Protein AF-A0A357C8N2-F1 (afdb_monomer)

Solvent-accessible surface area (backbone atoms only — not comparable to full-atom values): 3955 Å² total; per-residue (Å²): 134,85,81,75,71,49,74,79,75,42,55,71,75,69,18,68,71,46,34,36,74,75,65,33,66,88,76,48,52,73,37,56,55,44,20,61,73,60,71,56,46,61,100,86,43,52,25,57,59,4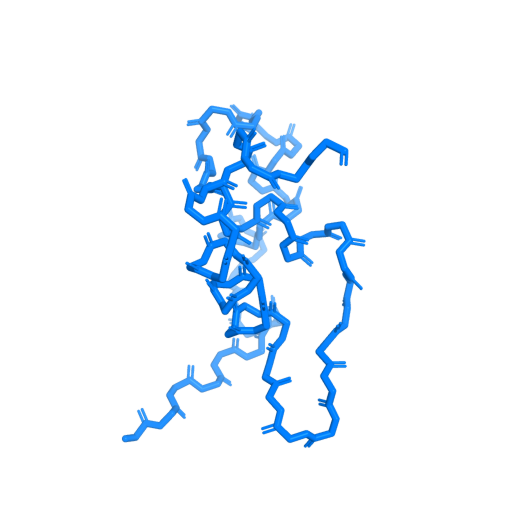8,24,44,50,50,32,62,75,30,76,35,82,81,54,69,122

Mean predicted aligned error: 6.33 Å

Structure (mmCIF, N/CA/C/O backbone):
data_AF-A0A357C8N2-F1
#
_entry.id   AF-A0A357C8N2-F1
#
loop_
_atom_site.group_PDB
_atom_site.id
_atom_site.type_symbol
_atom_site.label_atom_id
_atom_site.label_alt_id
_atom_site.label_comp_id
_atom_site.label_asym_id
_atom_site.label_entity_id
_atom_site.label_seq_id
_atom_site.pdbx_PDB_ins_code
_atom_site.Cartn_x
_atom_site.Cartn_y
_atom_site.Cartn_z
_atom_site.occupancy
_atom_site.B_iso_or_equiv
_atom_site.auth_seq_id
_atom_site.auth_comp_id
_atom_site.auth_asym_id
_atom_site.auth_atom_id
_atom_site.pdbx_PDB_model_num
ATOM 1 N N . MET A 1 1 ? 7.656 -13.772 13.931 1.00 38.56 1 MET A N 1
ATOM 2 C CA . MET A 1 1 ? 8.767 -12.847 13.641 1.00 38.56 1 MET A CA 1
ATOM 3 C C . MET A 1 1 ? 8.264 -11.920 12.554 1.00 38.56 1 MET A C 1
ATOM 5 O O . MET A 1 1 ? 8.186 -12.345 11.411 1.00 38.56 1 MET A O 1
ATOM 9 N N . ASP A 1 2 ? 7.785 -10.738 12.940 1.00 49.25 2 ASP A N 1
ATOM 10 C CA . ASP A 1 2 ? 7.345 -9.704 12.000 1.00 49.25 2 ASP A CA 1
ATOM 11 C C . ASP A 1 2 ? 8.593 -9.196 11.275 1.00 49.25 2 ASP A C 1
ATOM 13 O O . ASP A 1 2 ? 9.398 -8.465 11.848 1.00 49.25 2 ASP A O 1
ATOM 17 N N . GLN A 1 3 ? 8.824 -9.682 10.055 1.00 46.97 3 GLN A N 1
ATOM 18 C CA . GLN A 1 3 ? 9.832 -9.102 9.177 1.00 46.97 3 GLN A CA 1
ATOM 19 C C . GLN A 1 3 ? 9.273 -7.774 8.673 1.00 46.97 3 GLN A C 1
ATOM 21 O O . GLN A 1 3 ? 8.792 -7.662 7.548 1.00 46.97 3 GLN A O 1
ATOM 26 N N . SER A 1 4 ? 9.322 -6.757 9.528 1.00 53.03 4 SER A N 1
ATOM 27 C CA . SER A 1 4 ? 9.107 -5.363 9.167 1.00 53.03 4 SER A CA 1
ATOM 28 C C . SER A 1 4 ? 10.296 -4.884 8.331 1.00 53.03 4 SER A C 1
ATOM 30 O O . SER A 1 4 ? 11.063 -4.009 8.730 1.00 53.03 4 SER A O 1
ATOM 32 N N . LEU A 1 5 ? 10.439 -5.441 7.122 1.00 52.31 5 LEU A N 1
ATOM 33 C CA . LEU A 1 5 ? 11.077 -4.729 6.023 1.00 52.31 5 LEU A CA 1
ATOM 34 C C . LEU A 1 5 ? 10.238 -3.471 5.817 1.00 52.31 5 LEU A C 1
ATOM 36 O O . LEU A 1 5 ? 9.209 -3.456 5.138 1.00 52.31 5 LEU A O 1
ATOM 40 N N . THR A 1 6 ? 10.645 -2.389 6.474 1.00 58.38 6 THR A N 1
ATOM 41 C CA . THR A 1 6 ? 10.158 -1.071 6.099 1.00 58.38 6 THR A CA 1
ATOM 42 C C . THR A 1 6 ? 10.463 -0.918 4.616 1.00 58.38 6 THR A C 1
ATOM 44 O O . THR A 1 6 ? 11.552 -1.266 4.176 1.00 58.38 6 THR A O 1
ATOM 47 N N . MET A 1 7 ? 9.526 -0.392 3.822 1.00 59.84 7 MET A N 1
ATOM 48 C CA . MET A 1 7 ? 9.682 -0.255 2.360 1.00 59.84 7 MET A CA 1
ATOM 49 C C . MET A 1 7 ? 10.974 0.472 1.918 1.00 59.84 7 MET A C 1
ATOM 51 O O . MET A 1 7 ? 11.284 0.526 0.735 1.00 59.84 7 MET A O 1
ATOM 55 N N . ARG A 1 8 ? 11.717 1.068 2.857 1.00 61.91 8 ARG A N 1
ATOM 56 C CA . ARG A 1 8 ? 13.038 1.670 2.668 1.00 61.91 8 ARG A CA 1
ATOM 57 C C . ARG A 1 8 ? 14.179 0.656 2.541 1.00 61.91 8 ARG A C 1
ATOM 59 O O . ARG A 1 8 ? 15.151 0.987 1.868 1.00 61.91 8 ARG A O 1
ATOM 66 N N . ASP A 1 9 ? 14.051 -0.511 3.166 1.00 70.19 9 ASP A N 1
ATOM 67 C CA . ASP A 1 9 ? 15.067 -1.572 3.211 1.00 70.19 9 ASP A CA 1
ATOM 68 C C . 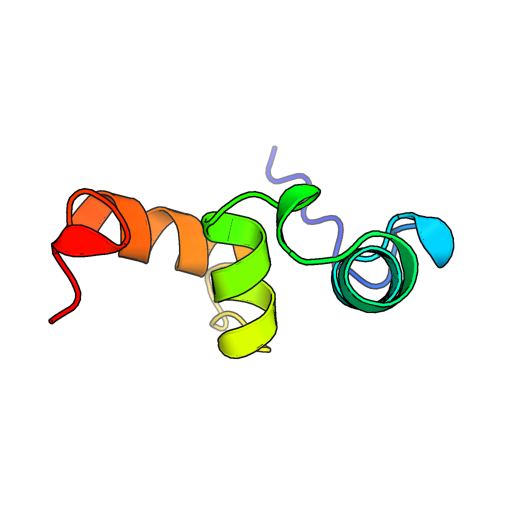ASP A 1 9 ? 15.100 -2.400 1.916 1.00 70.19 9 ASP A C 1
ATOM 70 O O . ASP A 1 9 ? 16.123 -2.969 1.552 1.00 70.19 9 ASP A O 1
ATOM 74 N N . LEU A 1 10 ? 14.005 -2.366 1.148 1.00 73.88 10 LEU A N 1
ATOM 75 C CA . LEU A 1 10 ? 13.971 -2.923 -0.199 1.00 73.88 10 LEU A CA 1
ATOM 76 C C . LEU A 1 10 ? 14.922 -2.150 -1.133 1.00 73.88 10 LEU A C 1
ATOM 78 O O . LEU A 1 10 ? 14.893 -0.903 -1.146 1.00 73.88 10 LEU A O 1
ATOM 82 N N . PRO A 1 11 ? 15.702 -2.864 -1.971 1.00 81.56 11 PRO A N 1
ATOM 83 C CA . PRO A 1 11 ? 16.406 -2.284 -3.106 1.00 81.56 11 PRO A CA 1
ATOM 84 C C . PRO A 1 11 ? 15.469 -1.403 -3.923 1.00 81.56 11 PRO A C 1
ATOM 86 O O . PRO A 1 11 ? 14.290 -1.713 -4.075 1.00 81.56 11 PRO A O 1
ATOM 89 N N . ALA A 1 12 ? 15.987 -0.299 -4.463 1.00 78.56 12 ALA A N 1
ATOM 90 C CA . ALA A 1 12 ? 15.163 0.695 -5.148 1.00 78.56 12 ALA A CA 1
ATOM 91 C C . ALA A 1 12 ? 14.260 0.097 -6.243 1.00 78.56 12 ALA A C 1
ATOM 93 O O . ALA A 1 12 ? 13.136 0.559 -6.392 1.00 78.56 12 ALA A O 1
ATOM 94 N N . ASP A 1 13 ? 14.708 -0.944 -6.953 1.00 82.44 13 ASP A N 1
ATOM 95 C CA . ASP A 1 13 ? 13.909 -1.593 -8.004 1.00 82.44 13 ASP A CA 1
ATOM 96 C C . ASP A 1 13 ? 12.807 -2.521 -7.473 1.00 82.44 13 ASP A C 1
ATOM 98 O O . ASP A 1 13 ? 11.858 -2.826 -8.187 1.00 82.44 13 ASP A O 1
ATOM 102 N N . GLU A 1 14 ? 12.907 -2.952 -6.217 1.00 83.19 14 GLU A N 1
ATOM 103 C CA . GLU A 1 14 ? 11.926 -3.823 -5.564 1.00 83.19 14 GLU A CA 1
ATOM 104 C C . GLU A 1 14 ? 10.888 -3.035 -4.766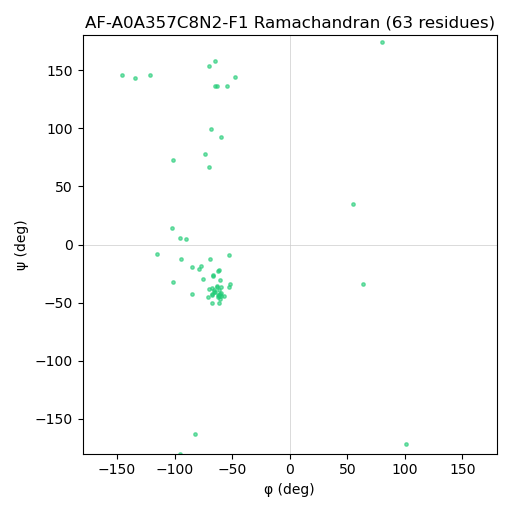 1.00 83.19 14 GLU A C 1
ATOM 106 O O . GLU A 1 14 ? 9.848 -3.569 -4.370 1.00 83.19 14 GLU A O 1
ATOM 111 N N . ARG A 1 15 ? 11.136 -1.741 -4.552 1.00 87.38 15 ARG A N 1
ATOM 112 C CA . ARG A 1 15 ? 10.209 -0.880 -3.833 1.00 87.38 15 ARG A CA 1
ATOM 113 C C . ARG A 1 15 ? 8.886 -0.762 -4.595 1.00 87.38 15 ARG A C 1
ATOM 115 O O . ARG A 1 15 ? 8.880 -0.542 -5.808 1.00 87.38 15 ARG A O 1
ATOM 122 N N . PRO A 1 16 ? 7.743 -0.845 -3.897 1.00 88.19 16 PRO A N 1
ATOM 123 C CA . PRO A 1 16 ? 6.443 -0.912 -4.553 1.00 88.19 16 PRO A CA 1
ATOM 124 C C . PRO A 1 16 ? 6.143 0.303 -5.446 1.00 88.19 16 PRO A C 1
ATOM 126 O O . PRO A 1 16 ? 5.570 0.156 -6.520 1.00 88.19 16 PRO A O 1
ATOM 129 N N . ARG A 1 17 ? 6.556 1.518 -5.060 1.00 90.00 17 ARG A N 1
ATOM 130 C CA . ARG A 1 17 ? 6.296 2.724 -5.871 1.00 90.00 17 ARG A CA 1
ATOM 131 C C . ARG A 1 17 ? 7.112 2.740 -7.159 1.00 90.00 17 ARG A C 1
ATOM 133 O O . ARG A 1 17 ? 6.621 3.171 -8.198 1.00 90.00 17 ARG A O 1
ATOM 140 N N . GLU A 1 18 ? 8.349 2.288 -7.087 1.00 92.00 18 GLU A N 1
ATOM 141 C CA . GLU A 1 18 ? 9.274 2.183 -8.201 1.00 92.00 18 GLU A CA 1
ATOM 142 C C . GLU A 1 18 ? 8.835 1.063 -9.149 1.00 92.00 18 GLU A C 1
ATOM 144 O O . GLU A 1 18 ? 8.706 1.308 -10.349 1.00 92.00 18 GLU A O 1
ATOM 149 N N . ARG A 1 19 ? 8.453 -0.107 -8.613 1.00 92.25 19 ARG A N 1
ATOM 150 C CA . ARG A 1 19 ? 7.820 -1.189 -9.386 1.00 92.25 19 ARG A CA 1
ATOM 151 C C . ARG A 1 19 ? 6.553 -0.724 -10.089 1.00 92.25 19 ARG A C 1
ATOM 153 O O . ARG A 1 19 ? 6.395 -0.999 -11.274 1.00 92.25 19 ARG A O 1
ATOM 160 N N . LEU A 1 20 ? 5.689 0.028 -9.405 1.00 92.31 20 LEU A N 1
ATOM 161 C CA . LEU A 1 20 ? 4.470 0.584 -9.998 1.00 92.31 20 LEU A CA 1
ATOM 162 C C . LEU A 1 20 ? 4.791 1.517 -11.173 1.00 92.31 20 LEU A C 1
ATOM 164 O O . LEU A 1 20 ? 4.136 1.443 -12.208 1.00 92.31 20 LEU A O 1
ATOM 168 N N . ARG A 1 21 ? 5.812 2.371 -11.040 1.00 92.44 21 ARG A N 1
ATOM 169 C CA . ARG A 1 21 ? 6.254 3.264 -12.124 1.00 92.44 21 ARG A CA 1
ATOM 170 C C . ARG A 1 21 ? 6.868 2.507 -13.300 1.00 92.44 21 ARG A C 1
ATOM 172 O O . ARG A 1 21 ? 6.686 2.931 -14.435 1.00 92.44 21 ARG A O 1
ATOM 179 N N . ARG A 1 22 ? 7.616 1.434 -13.032 1.00 93.44 22 ARG A N 1
ATOM 180 C CA . ARG A 1 22 ? 8.388 0.699 -14.044 1.00 93.44 22 ARG A CA 1
ATOM 181 C C . ARG A 1 22 ? 7.568 -0.354 -14.784 1.00 93.44 22 ARG A C 1
ATOM 183 O O . ARG A 1 22 ? 7.703 -0.479 -15.996 1.00 93.44 22 ARG A O 1
ATOM 190 N N . TYR A 1 23 ? 6.745 -1.106 -14.061 1.00 93.75 23 TYR A N 1
ATOM 191 C CA . TYR A 1 23 ? 6.036 -2.282 -14.573 1.00 93.75 23 TYR A CA 1
ATOM 192 C C . TYR A 1 23 ? 4.508 -2.115 -14.582 1.00 93.75 23 TYR A C 1
ATOM 194 O O . TYR A 1 23 ? 3.805 -2.950 -15.146 1.00 93.75 23 TYR A O 1
ATOM 202 N N . GLY A 1 24 ? 3.983 -1.038 -13.988 1.00 93.25 24 GLY A N 1
ATOM 203 C CA . GLY A 1 24 ? 2.546 -0.794 -13.876 1.00 93.25 24 GLY A CA 1
ATOM 204 C C . GLY A 1 24 ? 1.881 -1.575 -12.740 1.00 93.25 24 GLY A C 1
ATOM 205 O O . GLY A 1 24 ? 2.499 -2.399 -12.067 1.00 93.25 24 GLY A O 1
ATOM 206 N N . SER A 1 25 ? 0.595 -1.301 -12.511 1.00 93.50 25 SER A N 1
ATOM 207 C CA . SER A 1 25 ? -0.169 -1.870 -11.390 1.00 93.50 25 SER A CA 1
ATOM 208 C C . SER A 1 25 ? -0.380 -3.378 -11.492 1.00 93.50 25 SER A C 1
ATOM 210 O O . SER A 1 25 ? -0.503 -4.031 -10.465 1.00 93.50 25 SER A O 1
ATOM 212 N N . ALA A 1 26 ? -0.367 -3.939 -12.705 1.00 93.56 26 ALA A N 1
ATOM 213 C CA . ALA A 1 26 ? -0.530 -5.374 -12.938 1.00 93.56 26 ALA A CA 1
ATOM 214 C C . ALA A 1 26 ? 0.571 -6.228 -12.286 1.00 93.56 26 ALA A C 1
ATOM 216 O O . ALA A 1 26 ? 0.358 -7.410 -12.040 1.00 93.56 26 ALA A O 1
ATOM 217 N N . GLN A 1 27 ? 1.734 -5.635 -11.996 1.00 92.06 27 GLN A N 1
ATOM 218 C CA . GLN A 1 27 ? 2.838 -6.313 -11.317 1.00 92.06 27 GLN A CA 1
ATOM 219 C C . GLN A 1 27 ? 2.788 -6.203 -9.791 1.00 92.06 27 GLN A C 1
ATOM 221 O O . GLN A 1 27 ? 3.742 -6.613 -9.134 1.00 92.06 27 GLN A O 1
ATOM 226 N N . LEU A 1 28 ? 1.733 -5.617 -9.224 1.00 91.50 28 LEU A N 1
ATOM 227 C CA . LEU A 1 28 ? 1.561 -5.432 -7.790 1.00 91.50 28 LEU A CA 1
ATOM 228 C C . LEU A 1 28 ? 0.278 -6.105 -7.321 1.00 91.50 28 L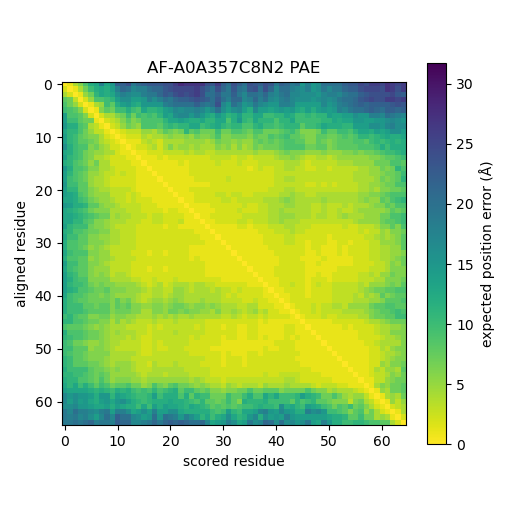EU A C 1
ATOM 230 O O . LEU A 1 28 ? -0.748 -6.097 -7.997 1.00 91.50 28 LEU A O 1
ATOM 234 N N . SER A 1 29 ? 0.327 -6.632 -6.109 1.00 91.62 29 SER A N 1
ATOM 235 C CA . SER A 1 29 ? -0.841 -7.164 -5.424 1.00 91.62 29 SER A CA 1
ATOM 236 C C . SER A 1 29 ? -1.784 -6.028 -5.027 1.00 91.62 29 SER A C 1
ATOM 238 O O . SER A 1 29 ? -1.343 -4.915 -4.732 1.00 91.62 29 SER A O 1
ATOM 240 N N . ASN A 1 30 ? -3.080 -6.321 -4.892 1.00 92.12 30 ASN A N 1
ATOM 241 C CA . ASN A 1 30 ? -4.058 -5.354 -4.377 1.00 92.12 30 ASN A CA 1
ATOM 242 C C . ASN A 1 30 ? -3.627 -4.757 -3.026 1.00 92.12 30 ASN A C 1
ATOM 244 O O . ASN A 1 30 ? -3.813 -3.565 -2.792 1.00 92.12 30 ASN A O 1
ATOM 248 N N . ALA A 1 31 ? -3.004 -5.568 -2.161 1.00 91.88 31 ALA A N 1
ATOM 249 C CA . ALA A 1 31 ? -2.467 -5.117 -0.879 1.00 91.88 31 ALA A CA 1
ATOM 250 C C . ALA A 1 31 ? -1.315 -4.118 -1.053 1.00 91.88 31 ALA A C 1
ATOM 252 O O . ALA A 1 31 ? -1.272 -3.108 -0.360 1.00 91.88 31 ALA A O 1
ATOM 253 N N . GLU A 1 32 ? -0.412 -4.344 -2.010 1.00 91.62 32 GLU A N 1
ATOM 254 C CA . GLU A 1 32 ? 0.694 -3.424 -2.296 1.00 91.62 32 GLU A CA 1
ATOM 255 C C . GLU A 1 32 ? 0.176 -2.106 -2.880 1.00 91.62 32 GLU A C 1
ATOM 257 O O . GLU A 1 32 ? 0.607 -1.031 -2.460 1.00 91.62 32 GLU A O 1
ATOM 262 N N . LEU A 1 33 ? -0.786 -2.172 -3.804 1.00 93.31 33 LEU A N 1
ATOM 263 C CA . LEU A 1 33 ? -1.434 -0.988 -4.371 1.00 93.31 33 LEU A CA 1
ATOM 264 C C . LEU A 1 33 ? -2.132 -0.170 -3.283 1.00 93.31 33 LEU A C 1
ATOM 266 O O . LEU A 1 33 ? -1.929 1.041 -3.188 1.00 93.31 33 LEU A O 1
ATOM 270 N N . LEU A 1 34 ? -2.892 -0.832 -2.412 1.00 92.50 34 LEU A N 1
ATOM 271 C CA . LEU A 1 34 ? -3.558 -0.173 -1.298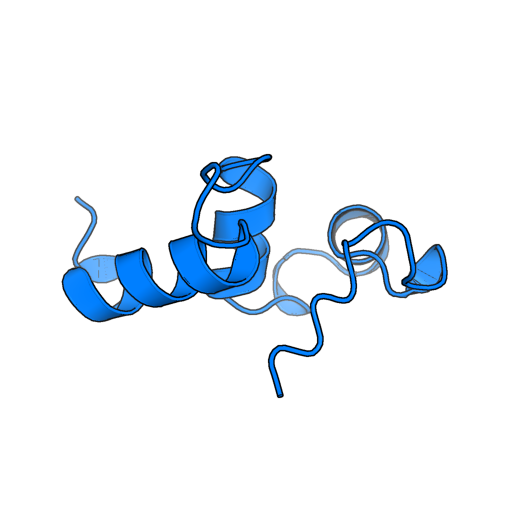 1.00 92.50 34 LEU A CA 1
ATOM 272 C C . LEU A 1 34 ? -2.544 0.391 -0.292 1.00 92.50 34 LEU A C 1
ATOM 274 O O . LEU A 1 34 ? -2.694 1.522 0.160 1.00 92.50 34 LEU A O 1
ATOM 278 N N . ALA A 1 35 ? -1.455 -0.323 -0.006 1.00 93.00 35 ALA A N 1
ATOM 279 C CA . ALA A 1 35 ? -0.392 0.169 0.863 1.00 93.00 35 ALA A CA 1
ATOM 280 C C . ALA A 1 35 ? 0.307 1.420 0.294 1.00 93.00 35 ALA A C 1
ATOM 282 O O . ALA A 1 35 ? 0.653 2.338 1.044 1.00 93.00 35 ALA A O 1
ATOM 283 N N . ILE A 1 36 ? 0.481 1.506 -1.032 1.00 92.06 36 IL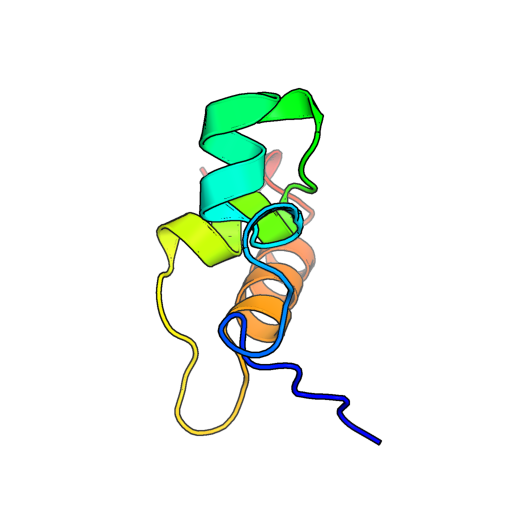E A N 1
ATOM 284 C CA . ILE A 1 36 ? 0.994 2.714 -1.700 1.00 92.06 36 ILE A CA 1
ATOM 285 C C . ILE A 1 36 ? 0.059 3.904 -1.456 1.00 92.06 36 ILE A C 1
ATOM 287 O O . ILE A 1 36 ? 0.557 4.991 -1.139 1.00 92.06 36 ILE A O 1
ATOM 291 N N . LEU A 1 37 ? -1.258 3.692 -1.580 1.00 91.75 37 LEU A N 1
ATOM 292 C CA . LEU A 1 37 ? -2.290 4.717 -1.376 1.00 91.75 37 LEU A CA 1
ATOM 293 C C . LEU A 1 37 ? -2.374 5.172 0.084 1.00 91.75 37 LEU A C 1
ATOM 295 O O . LEU A 1 37 ? -2.425 6.371 0.347 1.00 91.75 37 LEU A O 1
ATOM 299 N N . LEU A 1 38 ? -2.317 4.233 1.031 1.00 91.81 38 LEU A N 1
ATOM 300 C CA . LEU A 1 38 ? -2.347 4.517 2.469 1.00 91.81 38 LEU A CA 1
ATOM 301 C C . LEU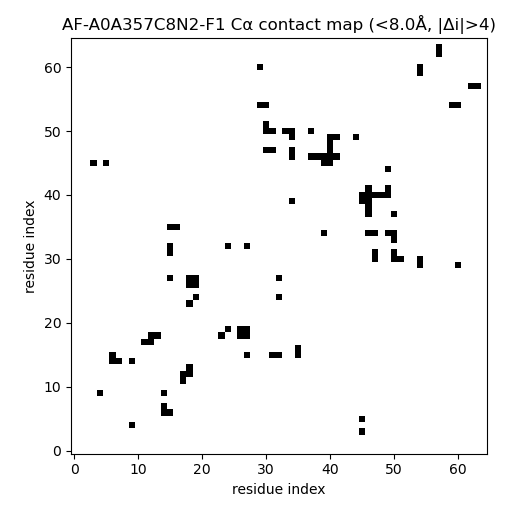 A 1 38 ? -1.102 5.278 2.946 1.00 91.81 38 LEU A C 1
ATOM 303 O O . LEU A 1 38 ? -1.177 6.034 3.910 1.00 91.81 38 LEU A O 1
ATOM 307 N N . ARG A 1 39 ? 0.039 5.118 2.255 1.00 89.38 39 ARG A N 1
ATOM 308 C CA . ARG A 1 39 ? 1.355 5.754 2.498 1.00 89.38 39 ARG A CA 1
ATOM 309 C C . ARG A 1 39 ? 2.034 5.416 3.827 1.00 89.38 39 ARG A C 1
ATOM 311 O O . ARG A 1 39 ? 3.264 5.370 3.847 1.00 89.38 39 ARG A O 1
ATOM 318 N N . THR A 1 40 ? 1.285 5.220 4.903 1.00 87.94 40 THR A N 1
ATOM 319 C CA . THR A 1 40 ? 1.775 4.957 6.258 1.00 87.94 40 THR A CA 1
ATOM 320 C C . THR A 1 40 ? 0.837 4.004 6.985 1.00 87.94 40 THR A C 1
ATOM 322 O O . THR A 1 40 ? -0.371 4.025 6.767 1.00 87.94 40 THR A O 1
ATOM 325 N N . GLY A 1 41 ? 1.413 3.162 7.842 1.00 88.06 41 GLY A N 1
ATOM 326 C CA . GLY A 1 41 ? 0.654 2.324 8.762 1.00 88.06 41 GLY A CA 1
ATOM 327 C C . GLY A 1 41 ? 0.252 3.110 10.003 1.00 88.06 41 GLY A C 1
ATOM 328 O O . GLY A 1 41 ? 0.321 4.341 10.027 1.00 88.06 41 GLY A O 1
ATOM 329 N N . THR A 1 42 ? -0.124 2.389 11.049 1.00 89.56 42 THR A N 1
ATOM 330 C CA . THR A 1 42 ? -0.323 2.969 12.379 1.00 89.56 42 THR A CA 1
ATOM 331 C C . THR A 1 42 ? 0.947 2.801 13.215 1.00 89.56 42 THR A C 1
ATOM 333 O O . THR A 1 42 ? 1.938 2.227 12.763 1.00 89.56 42 THR A O 1
ATOM 336 N N . THR A 1 43 ? 0.922 3.281 14.458 1.00 88.62 43 THR A N 1
ATOM 337 C CA . THR A 1 43 ? 1.989 3.009 15.434 1.00 88.62 43 THR A CA 1
ATOM 338 C C . THR A 1 43 ? 2.116 1.514 15.761 1.00 88.62 43 THR A C 1
ATOM 340 O O . THR A 1 43 ? 3.175 1.074 16.190 1.00 88.62 43 THR A O 1
ATOM 343 N N . GLU A 1 44 ? 1.051 0.733 15.555 1.00 91.00 44 GLU A N 1
ATOM 344 C CA . GLU A 1 44 ? 0.970 -0.679 15.949 1.00 91.00 44 GLU A CA 1
ATOM 345 C C . GLU A 1 44 ? 1.194 -1.649 14.784 1.00 91.00 44 GLU A C 1
ATOM 347 O O . GLU A 1 44 ? 1.717 -2.741 14.994 1.00 91.00 44 GLU A O 1
ATOM 352 N N . ILE A 1 45 ? 0.792 -1.283 13.561 1.00 90.25 45 ILE A N 1
ATOM 353 C CA . ILE A 1 45 ? 0.904 -2.154 12.384 1.00 90.25 45 ILE A CA 1
ATOM 354 C C . ILE A 1 45 ? 1.458 -1.415 11.169 1.00 90.25 45 ILE A C 1
ATOM 356 O O . ILE A 1 45 ? 1.140 -0.253 10.909 1.00 90.25 45 ILE A O 1
ATOM 360 N N . SER A 1 46 ? 2.265 -2.127 10.381 1.00 90.44 46 SER A N 1
ATOM 361 C CA . SER A 1 46 ? 2.826 -1.608 9.137 1.00 90.44 46 SER A CA 1
ATOM 362 C C . SER A 1 46 ? 1.737 -1.324 8.096 1.00 90.44 46 SER A C 1
ATOM 364 O O . SER A 1 46 ? 0.645 -1.890 8.127 1.00 90.44 46 SER A O 1
ATOM 366 N N . VAL A 1 47 ? 2.044 -0.454 7.130 1.00 91.25 47 VAL A N 1
ATOM 367 C CA . VAL A 1 47 ? 1.111 -0.115 6.041 1.00 91.25 47 VAL A CA 1
ATOM 368 C C . VAL A 1 47 ? 0.735 -1.334 5.187 1.00 91.25 47 VAL A C 1
ATOM 370 O O . VAL A 1 47 ? -0.383 -1.404 4.689 1.00 91.25 47 VAL A O 1
ATOM 373 N N . ALA A 1 48 ? 1.646 -2.304 5.051 1.00 90.50 48 ALA A N 1
ATOM 374 C CA . ALA A 1 48 ? 1.393 -3.549 4.330 1.00 90.50 48 ALA A CA 1
ATOM 375 C C . ALA A 1 48 ? 0.356 -4.405 5.072 1.00 90.50 48 ALA A C 1
ATOM 377 O O . ALA A 1 48 ? -0.672 -4.756 4.500 1.00 90.50 48 ALA A O 1
ATOM 378 N N . MET A 1 49 ? 0.563 -4.615 6.376 1.00 91.31 49 MET A N 1
ATOM 379 C CA . MET A 1 49 ? -0.378 -5.340 7.236 1.00 91.31 49 MET A CA 1
ATOM 380 C C . MET A 1 49 ? -1.741 -4.643 7.314 1.00 91.31 49 MET A C 1
ATOM 382 O O . MET A 1 49 ? -2.784 -5.296 7.315 1.00 91.31 49 MET A O 1
ATOM 386 N N . LEU A 1 50 ? -1.751 -3.307 7.370 1.00 92.25 50 LEU A N 1
ATOM 387 C CA . LEU A 1 50 ? -2.983 -2.523 7.350 1.00 92.25 50 LEU A CA 1
ATOM 388 C C . LEU A 1 50 ? -3.747 -2.725 6.034 1.00 92.25 50 LEU A C 1
ATOM 390 O O . LEU A 1 50 ? -4.953 -2.956 6.068 1.00 92.25 50 LEU A O 1
ATOM 394 N N . ALA A 1 51 ? -3.058 -2.685 4.893 1.00 92.38 51 ALA A N 1
ATOM 395 C CA . ALA A 1 51 ? -3.671 -2.917 3.591 1.00 92.38 51 ALA A CA 1
ATOM 396 C C . ALA A 1 51 ? -4.269 -4.329 3.470 1.00 92.38 51 ALA A C 1
ATOM 398 O O . ALA A 1 51 ? -5.402 -4.476 3.015 1.00 92.38 51 ALA A O 1
ATOM 399 N N . GLU A 1 52 ? -3.557 -5.360 3.929 1.00 92.62 52 GLU A N 1
ATOM 400 C CA . GLU A 1 52 ? -4.083 -6.730 3.959 1.00 92.62 52 GLU A CA 1
ATOM 401 C C . GLU A 1 52 ? -5.314 -6.857 4.859 1.00 92.62 52 GLU A C 1
ATOM 403 O O . GLU A 1 52 ? -6.314 -7.448 4.453 1.00 92.62 52 GLU A O 1
ATOM 408 N N . LYS A 1 53 ? -5.290 -6.244 6.051 1.00 92.38 53 LYS A N 1
ATOM 409 C CA . LYS A 1 53 ? -6.448 -6.223 6.954 1.00 92.38 53 LYS A CA 1
ATOM 410 C C . LYS A 1 53 ? -7.671 -5.572 6.320 1.00 92.38 53 LYS A C 1
ATOM 412 O O . LYS A 1 53 ? -8.766 -6.110 6.457 1.00 92.38 53 LYS A O 1
ATOM 417 N N . VAL A 1 54 ? -7.497 -4.438 5.642 1.00 91.94 54 VAL A N 1
ATOM 418 C CA . VAL A 1 54 ? -8.595 -3.754 4.943 1.00 91.94 54 VAL A CA 1
ATOM 419 C C . VAL A 1 54 ? -9.167 -4.670 3.865 1.00 91.94 54 VAL A C 1
ATOM 421 O O . VAL A 1 54 ? -10.365 -4.929 3.857 1.00 91.94 54 VAL A O 1
ATOM 424 N N . LEU A 1 55 ? -8.323 -5.246 3.010 1.00 91.19 55 LEU A N 1
ATOM 425 C CA . LEU A 1 55 ? -8.795 -6.161 1.969 1.00 91.19 55 LEU A CA 1
ATOM 426 C C . LEU A 1 55 ? -9.523 -7.373 2.546 1.00 91.19 55 LEU A C 1
ATOM 428 O O . LEU A 1 55 ? -10.563 -7.758 2.026 1.00 91.19 55 LEU A O 1
ATOM 432 N N . HIS A 1 56 ? -9.019 -7.953 3.631 1.00 90.88 56 HIS A N 1
ATOM 433 C CA . HIS A 1 56 ? -9.670 -9.084 4.279 1.00 90.88 56 HIS A CA 1
ATOM 434 C C . HIS A 1 56 ? -11.023 -8.694 4.895 1.00 90.88 56 HIS A C 1
ATOM 436 O O . HIS A 1 56 ? -11.996 -9.430 4.762 1.00 90.88 56 HIS A O 1
ATOM 442 N N . GLN A 1 57 ? -11.108 -7.521 5.529 1.00 90.50 57 GLN A N 1
ATOM 443 C CA . GLN A 1 57 ? -12.341 -7.008 6.132 1.00 90.50 57 GLN A CA 1
ATOM 444 C C . GLN A 1 57 ? -13.444 -6.762 5.094 1.00 90.50 57 GLN A C 1
ATOM 446 O O . GLN A 1 57 ? -14.620 -6.989 5.383 1.00 90.50 57 GLN A O 1
ATOM 451 N N . PHE A 1 58 ? -13.069 -6.308 3.900 1.00 88.50 58 PHE A N 1
ATOM 452 C CA . PHE A 1 58 ? -13.998 -5.962 2.825 1.00 88.50 58 PHE A CA 1
ATOM 453 C C . PHE A 1 58 ? -14.096 -7.036 1.728 1.00 88.50 58 PHE A C 1
ATOM 455 O O . PHE A 1 58 ? -14.659 -6.781 0.672 1.00 88.50 58 PHE A O 1
ATOM 462 N N . HIS A 1 59 ? -13.597 -8.256 1.963 1.00 82.56 59 HIS A N 1
ATOM 463 C CA . HIS A 1 59 ? -13.625 -9.360 0.986 1.00 82.56 59 HIS A CA 1
ATOM 464 C C . HIS A 1 59 ? -12.986 -9.004 -0.377 1.00 82.56 59 HIS A C 1
ATOM 466 O O . HIS A 1 59 ? -13.413 -9.466 -1.434 1.00 82.56 59 HIS A O 1
ATOM 472 N N . GLY A 1 60 ? -11.932 -8.189 -0.351 1.00 77.75 60 GLY A N 1
ATOM 473 C CA . GLY A 1 60 ? -11.201 -7.703 -1.518 1.00 77.75 60 GLY A CA 1
ATOM 474 C C . GLY A 1 60 ? -11.564 -6.271 -1.913 1.00 77.75 60 GLY A C 1
ATOM 475 O O . GLY A 1 60 ? -12.273 -5.562 -1.207 1.00 77.75 60 GLY A O 1
ATOM 476 N N . LEU A 1 61 ? -11.055 -5.834 -3.071 1.00 73.94 61 LEU A N 1
ATOM 477 C CA . LEU A 1 61 ? -11.307 -4.482 -3.588 1.00 73.94 61 LEU A CA 1
ATOM 478 C C . LEU A 1 61 ? -12.76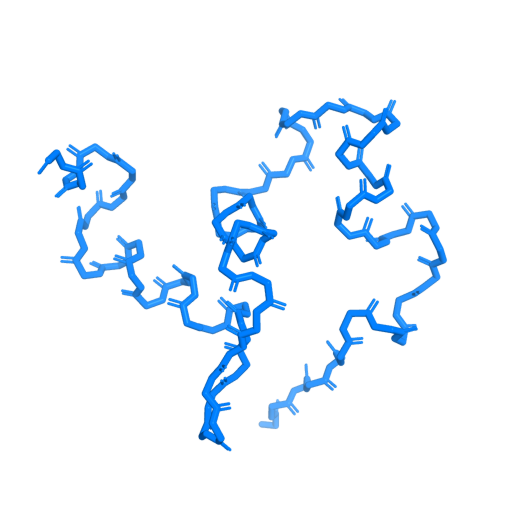1 -4.264 -4.049 1.00 73.94 61 LEU A C 1
ATOM 480 O O . LEU A 1 61 ? -13.139 -3.138 -4.324 1.00 73.94 61 LEU A O 1
ATOM 484 N N . GLN A 1 62 ? -13.569 -5.319 -4.179 1.00 73.94 62 GLN A N 1
ATOM 485 C CA . GLN A 1 62 ? -14.964 -5.204 -4.622 1.00 73.94 62 GLN A CA 1
ATOM 486 C C . GLN A 1 62 ? -15.941 -4.875 -3.488 1.00 73.94 62 GLN A C 1
ATOM 488 O O . GLN A 1 62 ? -17.044 -4.428 -3.771 1.00 73.94 62 GLN A O 1
ATOM 493 N N . GLY A 1 63 ? -15.570 -5.104 -2.225 1.00 66.81 63 GLY A N 1
ATOM 494 C CA . GLY A 1 63 ? -16.421 -4.756 -1.082 1.00 66.81 63 GLY A CA 1
ATOM 495 C C . GLY A 1 63 ? -16.105 -3.397 -0.459 1.00 66.81 63 GLY A C 1
ATOM 496 O O . GLY A 1 63 ? -16.666 -3.076 0.584 1.00 66.81 63 GLY A O 1
ATOM 497 N N . ILE A 1 64 ? -15.202 -2.625 -1.068 1.00 69.06 64 ILE A N 1
ATOM 498 C CA . ILE A 1 64 ? -14.924 -1.221 -0.737 1.00 69.06 64 ILE A CA 1
ATOM 499 C C . ILE A 1 64 ? -15.615 -0.323 -1.775 1.00 69.06 64 ILE A C 1
ATOM 501 O O . ILE A 1 64 ? -14.959 0.217 -2.662 1.00 69.06 64 ILE A O 1
ATOM 505 N N . ASP A 1 65 ? -16.940 -0.223 -1.695 1.00 54.19 65 ASP A N 1
ATOM 506 C CA . ASP A 1 65 ? -17.748 0.742 -2.463 1.00 54.19 65 ASP A CA 1
ATOM 507 C C . ASP A 1 65 ? -18.127 1.939 -1.577 1.00 54.19 65 ASP A C 1
ATOM 509 O O . ASP A 1 65 ? -18.525 1.699 -0.409 1.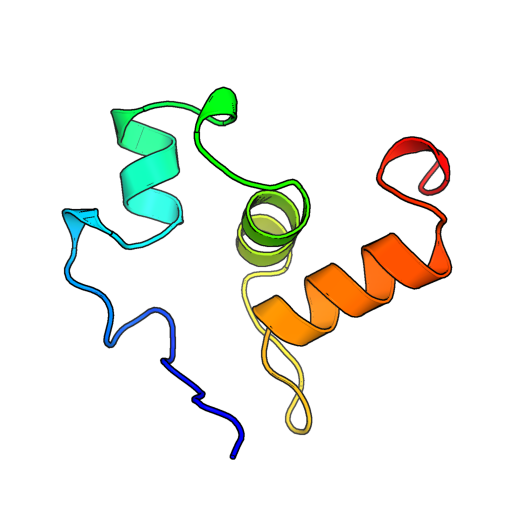00 54.19 65 ASP A O 1
#

Radius of gyration: 12.1 Å; Cα contacts (8 Å, |Δi|>4): 55; chains: 1; bounding box: 34×19×30 Å

pLDDT: mean 83.18, std 14.01, range [38.56, 93.75]

Foldseek 3Di:
DPPPPPLVVDDQCPRLVNVCVPVNPVVDDQLSVQLVVVVADDPVDGSSVVSVVVCVVQVHPVSPD

Secondary structure (DSSP, 8-state):
------TTTS-TTTSHHHHHHHH-GGGS-HHHHHHHHH----SSS-HHHHHHHHHHHTTTTTS--

Sequence (65 aa):
MDQSLTMRDLPADERPRERLRRYGSAQLSNAELLAILLRTGTTEISVAMLAEKVLHQFHGLQGID